Protein AF-A0A378VVN6-F1 (afdb_monomer_lite)

InterPro domains:
  IPR008703 Na(+)-translocating NADH-quinone reductase subunit A [PTHR37839] (1-111)
  IPR022615 Na(+)-translocating NADH-quinone reductase subunit A, C-terminal domain [PF11973] (2-28)

Organism: Neisseria gonorrhoeae (NCBI:txid485)

Secondary structure (DSSP, 8-state):
-TTTTTTTS-SS-EEEEEE-SSSEEE--GGG-S--TT---EEEEE---PPPTTGGGS--TT---SSS-SGGGG-TTPPP---S--SS---PPP-SS-STTT--SSS-HHHHH--

Sequence (114 aa):
MSQLTAGELVDADNRVISGSVLNGAIAQGAHDYLGRYHNQISVIEEGRSKELFGWVAPQPDKYSITRTTLGHFLKNKLFKFTTAVNGGDRAMVPIGTYERVMPLDILPTLLFAI

Radius of gyration: 17.32 Å; chains: 1; bounding box: 35×44×40 Å

Foldseek 3Di:
DCVVCPPVDDPAQKFKWQADPVDTDTCDDPNVDRDPPGPDIDIAGQPPDDDDPQPNDQDLLDDDPVPPHVVVVVVPDDHRDHNDPSDDDDDDDPPPPVVVVDPDPDDVSVVPVD

Structure (mmCIF, N/CA/C/O backbone):
data_AF-A0A378VVN6-F1
#
_entry.id   AF-A0A378VVN6-F1
#
loop_
_atom_site.group_PDB
_atom_site.id
_atom_site.type_symbol
_atom_site.label_atom_id
_atom_site.label_alt_id
_atom_site.label_comp_id
_atom_site.label_asym_id
_atom_site.label_entity_id
_atom_site.label_seq_id
_atom_site.pdbx_PDB_ins_code
_atom_site.Cartn_x
_atom_site.Cartn_y
_atom_site.Cartn_z
_atom_site.occupancy
_atom_site.B_iso_or_equiv
_atom_site.auth_seq_id
_atom_site.auth_comp_id
_atom_site.auth_asym_id
_atom_site.auth_atom_id
_atom_site.pdbx_PDB_model_num
ATOM 1 N N . MET A 1 1 ? -11.655 -14.500 3.732 1.00 86.38 1 MET A N 1
ATOM 2 C CA . MET A 1 1 ? -10.705 -13.676 4.495 1.00 86.38 1 MET A CA 1
ATOM 3 C C . MET A 1 1 ? -11.416 -13.098 5.687 1.00 86.38 1 MET A C 1
ATOM 5 O O . MET A 1 1 ? -10.805 -13.082 6.745 1.00 86.38 1 MET A O 1
ATOM 9 N N . SER A 1 2 ? -12.705 -12.766 5.571 1.00 86.62 2 SER A N 1
ATOM 10 C CA . SER A 1 2 ? -13.550 -12.369 6.701 1.00 86.62 2 SER A CA 1
ATOM 11 C C . SER A 1 2 ? -13.463 -13.318 7.902 1.00 86.62 2 SER A C 1
ATOM 13 O O . SER A 1 2 ? -13.437 -12.849 9.030 1.00 86.62 2 SER A O 1
ATOM 15 N N . GLN A 1 3 ? -13.354 -14.635 7.681 1.00 88.56 3 GLN A N 1
ATOM 16 C CA . GLN A 1 3 ? -13.159 -15.609 8.767 1.00 88.56 3 GLN A CA 1
ATOM 17 C C . GLN A 1 3 ? -11.790 -15.499 9.449 1.00 88.56 3 GLN A C 1
ATOM 19 O O . GLN A 1 3 ? -11.688 -15.694 10.653 1.00 88.56 3 GLN A O 1
ATOM 24 N N . LEU A 1 4 ? -10.736 -15.209 8.685 1.00 89.06 4 LEU A N 1
ATOM 25 C CA . LEU A 1 4 ? -9.365 -15.186 9.190 1.00 89.06 4 LEU A CA 1
ATOM 26 C C . LEU A 1 4 ? -9.049 -13.869 9.909 1.00 89.06 4 LEU A C 1
ATOM 28 O O . LEU A 1 4 ? -8.243 -13.852 10.827 1.00 89.06 4 LEU A O 1
ATOM 32 N N . THR A 1 5 ? -9.717 -12.780 9.527 1.00 89.62 5 THR A N 1
ATOM 33 C CA . THR A 1 5 ? -9.613 -11.472 10.190 1.00 89.62 5 THR A CA 1
ATOM 34 C C . THR A 1 5 ? -10.713 -11.243 11.233 1.00 89.62 5 THR A C 1
ATOM 36 O O . THR A 1 5 ? -10.865 -10.127 11.725 1.00 89.62 5 THR A O 1
ATOM 39 N N . ALA A 1 6 ? -11.532 -12.250 11.547 1.00 88.81 6 ALA A N 1
ATOM 40 C CA . ALA A 1 6 ? -12.638 -12.101 12.488 1.00 88.81 6 ALA A CA 1
ATOM 41 C C . ALA A 1 6 ? -12.112 -11.787 13.899 1.00 88.81 6 ALA A C 1
ATOM 43 O O . ALA A 1 6 ? -11.328 -12.551 14.448 1.00 88.81 6 ALA A O 1
ATOM 44 N N . GLY A 1 7 ? -12.556 -10.671 14.485 1.00 88.19 7 GLY A N 1
ATOM 45 C CA . GLY A 1 7 ? -12.149 -10.240 15.831 1.00 88.19 7 GLY A CA 1
ATOM 46 C C . GLY A 1 7 ? -10.813 -9.491 15.911 1.00 88.19 7 GLY A C 1
ATOM 47 O O . GLY A 1 7 ? -10.512 -8.925 16.954 1.00 88.19 7 GLY A O 1
ATOM 48 N N . GLU A 1 8 ? -10.059 -9.418 14.813 1.00 89.81 8 GLU A N 1
ATOM 49 C CA . GLU A 1 8 ? -8.739 -8.762 14.753 1.00 89.81 8 GLU A CA 1
ATOM 50 C C . GLU A 1 8 ? -8.794 -7.355 14.126 1.00 89.81 8 GLU A C 1
ATOM 52 O O . GLU A 1 8 ? -7.783 -6.661 14.007 1.00 89.81 8 GLU A O 1
ATOM 57 N N . LEU A 1 9 ? -9.976 -6.929 13.672 1.00 89.69 9 LEU A N 1
ATOM 58 C CA . LEU A 1 9 ? -10.180 -5.643 13.012 1.00 89.69 9 LEU A CA 1
ATOM 59 C C . LEU A 1 9 ? -10.587 -4.564 14.020 1.00 89.69 9 LEU A C 1
ATOM 61 O O . LEU A 1 9 ? -11.365 -4.808 14.939 1.00 89.69 9 LEU A O 1
ATOM 65 N N . VAL A 1 10 ? -10.103 -3.343 13.795 1.00 86.88 10 VAL A N 1
ATOM 66 C CA . VAL A 1 10 ? -10.579 -2.148 14.505 1.00 86.88 10 VAL A CA 1
ATOM 67 C C . VAL A 1 10 ? -12.016 -1.845 14.070 1.00 86.88 10 VAL A C 1
ATOM 69 O O . VAL A 1 10 ? -12.345 -2.057 12.904 1.00 86.88 10 VAL A O 1
ATOM 72 N N . ASP A 1 11 ? -12.853 -1.322 14.971 1.00 82.81 11 ASP A N 1
ATOM 73 C CA . ASP A 1 11 ? -14.229 -0.898 14.668 1.00 82.81 11 ASP A CA 1
ATOM 74 C C . ASP A 1 11 ? -14.243 0.362 13.780 1.00 82.81 11 ASP A C 1
ATOM 76 O O . ASP A 1 11 ? -14.375 1.499 14.232 1.00 82.81 11 ASP A O 1
ATOM 80 N N . ALA A 1 12 ? -13.965 0.143 12.499 1.00 81.94 12 ALA A N 1
ATOM 81 C CA . ALA A 1 12 ? -13.851 1.136 11.449 1.00 81.94 12 ALA A CA 1
ATOM 82 C C . ALA A 1 12 ? -14.127 0.484 10.085 1.00 81.94 12 ALA A C 1
ATOM 84 O O . ALA A 1 12 ? -14.180 -0.739 9.936 1.00 81.94 12 ALA A O 1
ATOM 85 N N . ASP A 1 13 ? -14.273 1.319 9.062 1.00 87.94 13 ASP A N 1
ATOM 86 C CA . ASP A 1 13 ? -14.424 0.883 7.677 1.00 87.94 13 ASP A CA 1
ATOM 87 C C . ASP A 1 13 ? -13.065 0.436 7.115 1.00 87.94 13 ASP A C 1
ATOM 89 O O . ASP A 1 13 ? -12.259 1.250 6.658 1.00 87.94 13 ASP A O 1
ATOM 93 N N . ASN A 1 14 ? -12.782 -0.864 7.219 1.00 90.06 14 ASN A N 1
ATOM 94 C CA . ASN A 1 14 ? -11.496 -1.450 6.851 1.00 90.06 14 ASN A CA 1
ATOM 95 C C . ASN A 1 14 ? -11.555 -2.146 5.490 1.00 90.06 14 ASN A C 1
ATOM 97 O O . ASN A 1 14 ? -12.410 -2.997 5.239 1.00 90.06 14 ASN A O 1
ATOM 101 N N . ARG A 1 15 ? -10.556 -1.878 4.653 1.00 91.06 15 ARG A N 1
ATOM 102 C CA . ARG A 1 15 ? -10.260 -2.660 3.459 1.00 91.06 15 ARG A CA 1
ATOM 103 C C . ARG A 1 15 ? -9.275 -3.771 3.799 1.00 91.06 15 ARG A C 1
ATOM 105 O O . ARG A 1 15 ? -8.126 -3.513 4.161 1.00 91.06 15 ARG A O 1
ATOM 112 N N . VAL A 1 16 ? -9.715 -5.013 3.612 1.00 93.06 16 VAL A N 1
ATOM 113 C CA . VAL A 1 16 ? -8.860 -6.199 3.729 1.00 93.06 16 VAL A CA 1
ATOM 114 C C . VAL A 1 16 ? -8.246 -6.515 2.368 1.00 93.06 16 VAL A C 1
ATOM 116 O O . VAL A 1 16 ? -8.946 -6.629 1.360 1.00 93.06 16 VAL A O 1
ATOM 119 N N . ILE A 1 17 ? -6.925 -6.664 2.338 1.00 94.12 17 ILE A N 1
ATOM 120 C CA . ILE A 1 17 ? -6.143 -6.937 1.135 1.00 94.12 17 ILE A CA 1
ATOM 121 C C . ILE A 1 17 ? -5.419 -8.266 1.323 1.00 94.12 17 ILE A C 1
ATOM 123 O O . ILE A 1 17 ? -4.646 -8.455 2.266 1.00 94.12 17 ILE A O 1
ATOM 127 N N . SER A 1 18 ? -5.645 -9.189 0.394 1.00 94.88 18 SER A N 1
ATOM 128 C CA . SER A 1 18 ? -4.796 -10.363 0.246 1.00 94.88 18 SER A CA 1
ATOM 129 C C . SER A 1 18 ? -3.513 -9.935 -0.467 1.00 94.88 18 SER A C 1
ATOM 131 O O . SER A 1 18 ? -3.575 -9.491 -1.612 1.00 94.88 18 SER A O 1
ATOM 133 N N . GLY A 1 19 ? -2.366 -10.044 0.204 1.00 94.81 19 GLY A N 1
ATOM 134 C CA . GLY A 1 19 ? -1.083 -9.538 -0.281 1.00 94.81 19 GLY A CA 1
ATOM 135 C C . GLY A 1 19 ? -0.672 -8.221 0.379 1.00 94.81 19 GLY A C 1
ATOM 136 O O . GLY A 1 19 ? -1.097 -7.885 1.489 1.00 94.81 19 GLY A O 1
ATOM 137 N N . SER A 1 20 ? 0.220 -7.495 -0.288 1.00 93.94 20 SER A N 1
ATOM 138 C CA . SER A 1 20 ? 0.734 -6.208 0.194 1.00 93.94 20 SER A CA 1
ATOM 139 C C . SER A 1 20 ? -0.161 -5.047 -0.241 1.00 93.94 20 SER A C 1
ATOM 141 O O . SER A 1 20 ? -0.944 -5.182 -1.176 1.00 93.94 20 SER A O 1
ATOM 143 N N . VAL A 1 21 ? -0.015 -3.882 0.396 1.00 92.19 21 VAL A N 1
ATOM 144 C CA . VAL A 1 21 ? -0.746 -2.661 -0.004 1.00 92.19 21 VAL A CA 1
ATOM 145 C C . VAL A 1 21 ? -0.381 -2.209 -1.427 1.00 92.19 21 VAL A C 1
ATOM 147 O O . VAL A 1 21 ? -1.222 -1.655 -2.124 1.00 92.19 21 VAL A O 1
ATOM 150 N N . LEU A 1 22 ? 0.858 -2.457 -1.870 1.00 89.62 22 LEU A N 1
ATOM 151 C CA . LEU A 1 22 ? 1.352 -2.055 -3.197 1.00 89.62 22 LEU A CA 1
ATOM 152 C C . LEU A 1 22 ? 1.020 -3.071 -4.296 1.00 89.62 22 LEU A C 1
ATOM 154 O O . LEU A 1 22 ? 0.880 -2.706 -5.458 1.00 89.62 22 LEU A O 1
ATOM 158 N N . ASN A 1 23 ? 0.933 -4.346 -3.928 1.00 90.44 23 ASN A N 1
ATOM 159 C CA . ASN A 1 23 ? 0.619 -5.447 -4.825 1.00 90.44 23 ASN A CA 1
ATOM 160 C C . ASN A 1 23 ? -0.210 -6.481 -4.059 1.00 90.44 23 ASN A C 1
ATOM 162 O O . ASN A 1 23 ? 0.334 -7.295 -3.298 1.00 90.44 23 ASN A O 1
ATOM 166 N N . GLY A 1 24 ? -1.525 -6.388 -4.216 1.00 91.81 24 GLY A N 1
ATOM 167 C CA . GLY A 1 24 ? -2.496 -7.229 -3.537 1.00 91.81 24 GLY A CA 1
ATOM 168 C C . GLY A 1 24 ? -3.888 -7.071 -4.140 1.00 91.81 24 GLY A C 1
ATOM 169 O O . GLY A 1 24 ? -4.141 -6.172 -4.942 1.00 91.81 24 GLY A O 1
ATOM 170 N N . ALA A 1 25 ? -4.793 -7.964 -3.749 1.00 92.19 25 ALA A N 1
ATOM 171 C CA . ALA A 1 25 ? -6.178 -7.989 -4.209 1.00 92.19 25 ALA A CA 1
ATOM 172 C C . ALA A 1 25 ? -7.139 -7.699 -3.053 1.00 92.19 25 ALA A C 1
ATOM 174 O O . ALA A 1 25 ? -6.938 -8.174 -1.933 1.00 92.19 25 ALA A O 1
ATOM 175 N N . ILE A 1 26 ? -8.198 -6.938 -3.334 1.00 93.12 26 ILE A N 1
ATOM 176 C CA . ILE A 1 26 ? -9.244 -6.642 -2.352 1.00 93.12 26 ILE A CA 1
ATOM 177 C C . ILE A 1 26 ? -9.995 -7.937 -2.043 1.00 93.12 26 ILE A C 1
ATOM 179 O O . ILE A 1 26 ? -10.552 -8.570 -2.941 1.00 93.12 26 ILE A O 1
ATOM 183 N N . ALA A 1 27 ? -10.011 -8.322 -0.771 1.00 89.88 27 ALA A N 1
ATOM 184 C CA . ALA A 1 27 ? -10.704 -9.514 -0.319 1.00 89.88 27 ALA A CA 1
ATOM 185 C C . ALA A 1 27 ? -12.181 -9.187 -0.056 1.00 89.88 27 ALA A C 1
ATOM 187 O O . ALA A 1 27 ? -12.555 -8.774 1.039 1.00 89.88 27 ALA A O 1
ATOM 188 N N . GLN A 1 28 ? -13.015 -9.325 -1.088 1.00 88.81 28 GLN A N 1
ATOM 189 C CA . GLN A 1 28 ? -14.456 -9.085 -1.008 1.00 88.81 28 GLN A CA 1
ATOM 190 C C . GLN A 1 28 ? -15.224 -10.066 -1.904 1.00 88.81 28 GLN A C 1
ATOM 192 O O . GLN A 1 28 ? -14.777 -10.414 -3.000 1.00 88.81 28 GLN A O 1
ATOM 197 N N . GLY A 1 29 ? -16.407 -10.495 -1.453 1.00 90.00 29 GLY A N 1
ATOM 198 C CA . GLY A 1 29 ? -17.286 -11.379 -2.220 1.00 90.00 29 GLY A CA 1
ATOM 199 C C . GLY A 1 29 ? -16.599 -12.697 -2.588 1.00 90.00 29 GLY A C 1
ATOM 200 O O . GLY A 1 29 ? -16.055 -13.379 -1.726 1.00 90.00 29 GLY A O 1
ATOM 201 N N . ALA A 1 30 ? -16.585 -13.042 -3.878 1.00 88.50 30 ALA A N 1
ATOM 202 C CA . ALA A 1 30 ? -15.953 -14.270 -4.374 1.00 88.50 30 ALA A CA 1
ATOM 203 C C . ALA A 1 30 ? -14.420 -14.301 -4.201 1.00 88.50 30 ALA A C 1
ATOM 205 O O . ALA A 1 30 ? -13.820 -15.374 -4.218 1.00 88.50 30 ALA A O 1
ATOM 206 N N . HIS A 1 31 ? -13.783 -13.140 -4.014 1.00 88.25 31 HIS A N 1
ATOM 207 C CA . HIS A 1 31 ? -12.342 -13.016 -3.785 1.00 88.25 31 HIS A CA 1
ATOM 208 C C . HIS A 1 31 ? -11.987 -12.907 -2.299 1.00 88.25 31 HIS A C 1
ATOM 210 O O . HIS A 1 31 ? -10.858 -12.560 -1.960 1.00 88.25 31 HIS A O 1
ATOM 216 N N . ASP A 1 32 ? -12.922 -13.224 -1.400 1.00 91.69 32 ASP A N 1
ATOM 217 C CA . ASP A 1 32 ? -12.696 -13.262 0.042 1.00 91.69 32 ASP A CA 1
ATOM 218 C C . ASP A 1 32 ? -11.850 -14.487 0.458 1.00 91.69 32 ASP A C 1
ATOM 220 O O . ASP A 1 32 ? -12.217 -15.268 1.329 1.00 91.69 32 ASP A O 1
ATOM 224 N N . TYR A 1 33 ? -10.677 -14.684 -0.142 1.00 91.12 33 TYR A N 1
ATOM 225 C CA . TYR A 1 33 ? -9.750 -15.776 0.171 1.00 91.12 33 TYR A CA 1
ATOM 226 C C . TYR A 1 33 ? -8.301 -15.302 0.066 1.00 91.12 33 TYR A C 1
ATOM 228 O O . TYR A 1 33 ? -8.005 -14.293 -0.574 1.00 91.12 33 TYR A O 1
ATOM 236 N N . LEU A 1 34 ? -7.384 -16.028 0.710 1.00 92.38 34 LEU A N 1
ATOM 237 C CA . LEU A 1 34 ? -5.960 -15.755 0.562 1.00 92.38 34 LEU A CA 1
ATOM 238 C C . LEU A 1 34 ? -5.502 -16.235 -0.823 1.00 92.38 34 LEU A C 1
ATOM 240 O O . LEU A 1 34 ? -5.614 -17.418 -1.148 1.00 92.38 34 LEU A O 1
ATOM 244 N N . GLY A 1 35 ? -4.998 -15.312 -1.641 1.00 92.00 35 GLY A N 1
ATOM 245 C CA . GLY A 1 35 ? -4.462 -15.620 -2.962 1.00 92.00 35 GLY A CA 1
ATOM 246 C C . GLY A 1 35 ? -3.268 -16.573 -2.890 1.00 92.00 35 GLY A C 1
ATOM 247 O O . GLY A 1 35 ? -2.456 -16.507 -1.971 1.00 92.00 35 GLY A O 1
ATOM 248 N N . ARG A 1 36 ? -3.126 -17.444 -3.896 1.00 93.00 36 ARG A N 1
ATOM 249 C CA . ARG A 1 36 ? -2.121 -18.524 -3.914 1.00 93.00 36 ARG A CA 1
ATOM 250 C C . ARG A 1 36 ? -0.676 -18.053 -3.706 1.00 93.00 36 ARG A C 1
ATOM 252 O O . ARG A 1 36 ? 0.112 -18.797 -3.125 1.00 93.00 36 ARG A O 1
ATOM 259 N N . TYR A 1 37 ? -0.346 -16.866 -4.214 1.00 94.62 37 TYR A N 1
ATOM 260 C CA . TYR A 1 37 ? 0.994 -16.269 -4.176 1.00 94.62 37 TYR A CA 1
ATOM 261 C C . TYR A 1 37 ? 1.137 -15.178 -3.106 1.00 94.62 37 TYR A C 1
ATOM 263 O O . TYR A 1 37 ? 2.167 -14.512 -3.031 1.00 94.62 37 TYR A O 1
ATOM 271 N N . HIS A 1 38 ? 0.102 -14.963 -2.293 1.00 95.25 38 HIS A N 1
ATOM 272 C CA . HIS A 1 38 ? 0.121 -13.970 -1.233 1.00 95.25 38 HIS A CA 1
ATOM 273 C C . HIS A 1 38 ? 0.510 -14.632 0.087 1.00 95.25 38 HIS A C 1
ATOM 275 O O . HIS A 1 38 ? -0.187 -15.514 0.578 1.00 95.25 38 HIS A O 1
ATOM 281 N N . ASN A 1 39 ? 1.604 -14.158 0.683 1.00 94.25 39 ASN A N 1
ATOM 282 C CA . ASN A 1 39 ? 2.111 -14.658 1.966 1.00 94.25 39 ASN A CA 1
ATOM 283 C C . ASN A 1 39 ? 1.802 -13.720 3.143 1.00 94.25 39 ASN A C 1
ATOM 285 O O . ASN A 1 39 ? 2.260 -13.950 4.256 1.00 94.25 39 ASN A O 1
ATOM 289 N N . GLN A 1 40 ? 1.064 -12.638 2.899 1.00 94.00 40 GLN A N 1
ATOM 290 C CA . GLN A 1 40 ? 0.695 -11.661 3.916 1.00 94.00 40 GLN A CA 1
ATOM 291 C C . GLN A 1 40 ? -0.718 -11.140 3.676 1.00 94.00 40 GLN A C 1
ATOM 293 O O . GLN A 1 40 ? -1.271 -11.259 2.578 1.00 94.00 40 GLN A O 1
ATOM 298 N N . ILE A 1 41 ? -1.277 -10.536 4.716 1.00 93.62 41 ILE A N 1
ATOM 299 C CA . ILE A 1 41 ? -2.600 -9.926 4.718 1.00 93.62 41 ILE A CA 1
ATOM 300 C C . ILE A 1 41 ? -2.417 -8.511 5.233 1.00 93.62 41 ILE A C 1
ATOM 302 O O . ILE A 1 41 ? -1.843 -8.315 6.301 1.00 93.62 41 ILE A O 1
ATOM 306 N N . SER A 1 42 ? -2.874 -7.535 4.458 1.00 93.69 42 SER A N 1
ATOM 307 C CA . SER A 1 42 ? -2.771 -6.125 4.822 1.00 93.69 42 SER A CA 1
ATOM 308 C C . SER A 1 42 ? -4.169 -5.576 5.071 1.00 93.69 42 SER A C 1
ATOM 310 O O . SER A 1 42 ? -5.085 -5.831 4.292 1.00 93.69 42 SER A O 1
ATOM 312 N N . VAL A 1 43 ? -4.335 -4.821 6.152 1.00 92.88 43 VAL A N 1
ATOM 313 C CA . VAL A 1 43 ? -5.596 -4.159 6.491 1.00 92.88 43 VAL A CA 1
ATOM 314 C C . VAL A 1 43 ? -5.328 -2.668 6.584 1.00 92.88 43 VAL A C 1
ATOM 316 O O . VAL A 1 43 ? -4.421 -2.244 7.299 1.00 92.88 43 VAL A O 1
ATOM 319 N N . ILE A 1 44 ? -6.097 -1.883 5.838 1.00 91.88 44 ILE A N 1
ATOM 320 C CA . ILE A 1 44 ? -6.001 -0.422 5.825 1.00 91.88 44 ILE A CA 1
ATOM 321 C C . ILE A 1 44 ? -7.394 0.189 5.912 1.00 91.88 44 ILE A C 1
ATOM 323 O O . ILE A 1 44 ? -8.369 -0.403 5.461 1.00 91.88 44 ILE A O 1
ATOM 327 N N . GLU A 1 45 ? -7.491 1.377 6.492 1.00 90.69 45 GLU A N 1
ATOM 328 C CA . GLU A 1 45 ? -8.756 2.101 6.578 1.00 90.69 45 GLU A CA 1
ATOM 329 C C . GLU A 1 45 ? -9.170 2.614 5.190 1.00 90.69 45 GLU A C 1
ATOM 331 O O . GLU A 1 45 ? -8.345 3.145 4.437 1.00 90.69 45 GLU A O 1
ATOM 336 N N . GLU A 1 46 ? -10.454 2.480 4.855 1.00 86.12 46 GLU A N 1
ATOM 337 C CA . GLU A 1 46 ? -10.993 2.907 3.563 1.00 86.12 46 GLU A CA 1
ATOM 338 C C . GLU A 1 46 ? -11.010 4.444 3.429 1.00 86.12 46 GLU A C 1
ATOM 340 O O . GLU A 1 46 ? -10.921 5.001 2.338 1.00 86.12 46 GLU A O 1
ATOM 345 N N . GLY A 1 47 ? -11.089 5.159 4.557 1.00 79.38 47 GLY A N 1
ATOM 346 C CA . GLY A 1 47 ? -10.949 6.615 4.590 1.00 79.38 47 GLY A CA 1
ATOM 347 C C . GLY A 1 47 ? -12.062 7.363 3.850 1.00 79.38 47 GLY A C 1
ATOM 348 O O . GLY A 1 47 ? -11.795 8.376 3.211 1.00 79.38 47 GLY A O 1
ATOM 349 N N . ARG A 1 48 ? -13.320 6.901 3.935 1.00 77.56 48 ARG A N 1
ATOM 350 C CA . ARG A 1 48 ? -14.491 7.544 3.292 1.00 77.56 48 ARG A CA 1
ATOM 351 C C . ARG A 1 48 ? -14.909 8.887 3.924 1.00 77.56 48 ARG A C 1
ATOM 353 O O . ARG A 1 48 ? -15.965 9.427 3.585 1.00 77.56 48 ARG A O 1
ATOM 360 N N . SER A 1 49 ? -14.121 9.436 4.848 1.00 70.19 49 SER A N 1
ATOM 361 C CA . SER A 1 49 ? -14.408 10.714 5.496 1.00 70.19 49 SER A CA 1
ATOM 362 C C . SER A 1 49 ? -14.165 11.883 4.535 1.00 70.19 49 SER A C 1
ATOM 364 O O . SER A 1 49 ? -13.160 11.959 3.831 1.00 70.19 49 SER A O 1
ATOM 366 N N . LYS A 1 50 ? -15.118 12.818 4.484 1.00 66.75 50 LYS A N 1
ATOM 367 C CA . LYS A 1 50 ? -14.949 14.071 3.741 1.00 66.75 50 LYS A CA 1
ATOM 368 C C . LYS A 1 50 ? -14.194 15.062 4.617 1.00 66.75 50 LYS A C 1
ATOM 370 O O . LYS A 1 50 ? -14.644 15.378 5.715 1.00 66.75 50 LYS A O 1
ATOM 375 N N . GLU A 1 51 ? -13.079 15.582 4.121 1.00 68.38 51 GLU A N 1
ATOM 376 C CA . GLU A 1 51 ? -12.356 16.653 4.803 1.00 68.38 51 GLU A CA 1
ATOM 377 C C . GLU A 1 51 ? -13.160 17.959 4.754 1.00 68.38 51 GLU A C 1
ATOM 379 O O . GLU A 1 51 ? -13.502 18.457 3.675 1.00 68.38 51 GLU A O 1
ATOM 384 N N . LEU A 1 52 ? -13.445 18.541 5.924 1.00 59.09 52 LEU A N 1
ATOM 385 C CA . LEU A 1 52 ? -13.962 19.905 5.999 1.00 59.09 52 LEU A CA 1
ATOM 386 C C . LEU A 1 52 ? -12.897 20.870 5.451 1.00 59.09 52 LEU A C 1
ATOM 388 O O . LEU A 1 52 ? -11.746 20.833 5.873 1.00 59.09 52 LEU A O 1
ATOM 392 N N . PHE A 1 53 ? -13.303 21.740 4.521 1.00 64.75 53 PHE A N 1
ATOM 393 C CA . PHE A 1 53 ? -12.473 22.737 3.818 1.00 64.75 53 PHE A CA 1
ATOM 394 C C . PHE A 1 53 ? -11.517 22.222 2.724 1.00 64.75 53 PHE A C 1
ATOM 396 O O . PHE A 1 53 ? -10.753 23.018 2.173 1.00 64.75 53 PHE A O 1
ATOM 403 N N . GLY A 1 54 ? -11.634 20.953 2.308 1.00 68.31 54 GLY A N 1
ATOM 404 C CA . GLY A 1 54 ? -11.017 20.438 1.076 1.00 68.31 54 GLY A CA 1
ATOM 405 C C . GLY A 1 54 ? -9.542 20.829 0.921 1.00 68.31 54 GLY A C 1
ATOM 406 O O . GLY A 1 54 ? -8.763 20.668 1.849 1.00 68.31 54 GLY A O 1
ATOM 407 N N . TRP A 1 55 ? -9.158 21.383 -0.235 1.00 63.94 55 TRP A N 1
ATOM 408 C CA . TRP A 1 55 ? -7.773 21.784 -0.543 1.00 63.94 55 TRP A CA 1
ATOM 409 C C . TRP A 1 55 ? -7.283 23.048 0.186 1.00 63.94 55 TRP A C 1
ATOM 411 O O . TRP A 1 55 ? -6.083 23.311 0.189 1.00 63.94 55 TRP A O 1
ATOM 421 N N . VAL A 1 56 ? -8.190 23.845 0.763 1.00 69.06 56 VAL A N 1
ATOM 422 C CA . VAL A 1 56 ? -7.861 25.129 1.413 1.00 69.06 56 VAL A CA 1
ATOM 423 C C . VAL A 1 56 ? -7.332 24.906 2.830 1.00 69.06 56 VAL A C 1
ATOM 425 O O . VAL A 1 56 ? -6.583 25.730 3.356 1.00 69.06 56 VAL A O 1
ATOM 428 N N . ALA A 1 57 ? -7.707 23.789 3.457 1.00 72.62 57 ALA A N 1
ATOM 429 C CA . ALA A 1 57 ? -7.280 23.478 4.808 1.00 72.62 57 ALA A CA 1
ATOM 430 C C . ALA A 1 57 ? -5.767 23.193 4.862 1.00 72.62 57 ALA A C 1
ATOM 432 O O . ALA A 1 57 ? -5.262 22.393 4.069 1.00 72.62 57 ALA A O 1
ATOM 433 N N . PRO A 1 58 ? -5.030 23.765 5.831 1.00 67.12 58 PRO A N 1
ATOM 434 C CA . PRO A 1 58 ? -3.687 23.301 6.138 1.00 67.12 58 PRO A CA 1
ATOM 435 C C . PRO A 1 58 ? -3.753 21.835 6.589 1.00 67.12 58 PRO A C 1
ATOM 437 O O . PRO A 1 58 ? -4.344 21.525 7.618 1.00 67.12 58 PRO A O 1
ATOM 440 N N . GLN A 1 59 ? -3.150 20.930 5.813 1.00 70.38 59 GLN A N 1
ATOM 441 C CA . GLN A 1 59 ? -3.177 19.481 6.056 1.00 70.38 59 GLN A CA 1
ATOM 442 C C . GLN A 1 59 ? -1.802 18.980 6.542 1.00 70.38 59 GLN A C 1
ATOM 444 O O . GLN A 1 59 ? -0.977 18.538 5.733 1.00 70.38 59 GLN A O 1
ATOM 449 N N . PRO A 1 60 ? -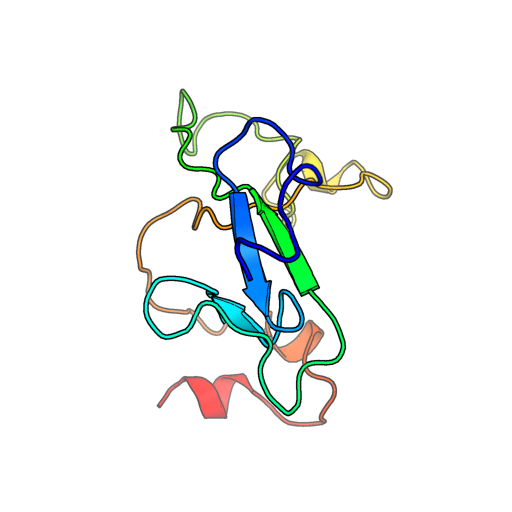1.503 19.058 7.856 1.00 70.31 60 PRO A N 1
ATOM 450 C CA . PRO A 1 60 ? -0.238 18.585 8.423 1.00 70.31 60 PRO A CA 1
ATOM 451 C C . PRO A 1 60 ? -0.134 17.053 8.470 1.00 70.31 60 PRO A C 1
ATOM 453 O O . PRO A 1 60 ? 0.963 16.518 8.636 1.00 70.31 60 PRO A O 1
ATOM 456 N N . ASP A 1 61 ? -1.253 16.338 8.347 1.00 72.44 61 ASP A N 1
ATOM 457 C CA . ASP A 1 61 ? -1.327 14.870 8.349 1.00 72.44 61 ASP A CA 1
ATOM 458 C C . ASP A 1 61 ? -1.208 14.250 6.953 1.00 72.44 61 ASP A C 1
ATOM 460 O O . ASP A 1 61 ? -1.300 13.033 6.816 1.00 72.44 61 ASP A O 1
ATOM 464 N N . LYS A 1 62 ? -0.956 15.057 5.912 1.00 74.38 62 LYS A N 1
ATOM 465 C CA . LYS A 1 62 ? -0.757 14.551 4.552 1.00 74.38 62 LYS A CA 1
ATOM 466 C C . LYS A 1 62 ? 0.699 14.508 4.137 1.00 74.38 62 LYS A C 1
ATOM 468 O O . LYS A 1 62 ? 1.437 15.491 4.247 1.00 74.38 62 LYS A O 1
ATOM 473 N N . TYR A 1 63 ? 1.067 13.368 3.572 1.00 79.00 63 TYR A N 1
ATOM 474 C CA . TYR A 1 63 ? 2.351 13.150 2.932 1.00 79.00 63 TYR A CA 1
ATOM 475 C C . TYR A 1 63 ? 2.401 13.826 1.552 1.00 79.00 63 TYR A C 1
ATOM 477 O O . TYR A 1 63 ? 1.442 13.760 0.785 1.00 79.00 63 TYR A O 1
ATOM 485 N N . SER A 1 64 ? 3.527 14.461 1.217 1.00 73.56 64 SER A N 1
ATOM 486 C CA . SER A 1 64 ? 3.755 15.073 -0.097 1.00 73.56 64 SER A CA 1
ATOM 487 C C . SER A 1 64 ? 5.217 14.949 -0.519 1.00 73.56 64 SER A C 1
ATOM 489 O O . SER A 1 64 ? 6.128 15.363 0.203 1.00 73.56 64 SER A O 1
ATOM 491 N N . ILE A 1 65 ? 5.429 14.426 -1.730 1.00 68.94 65 ILE A N 1
ATOM 492 C CA . ILE A 1 65 ? 6.750 14.316 -2.365 1.00 68.94 65 ILE A CA 1
ATOM 493 C C . ILE A 1 65 ? 7.240 15.691 -2.853 1.00 68.94 65 ILE A C 1
ATOM 495 O O . ILE A 1 65 ? 8.434 15.986 -2.773 1.00 68.94 65 ILE A O 1
ATOM 499 N N . THR A 1 66 ? 6.323 16.541 -3.323 1.00 67.25 66 THR A N 1
ATOM 500 C CA . THR A 1 66 ? 6.580 17.876 -3.898 1.00 67.25 66 THR A CA 1
ATOM 501 C C . THR A 1 66 ? 6.606 18.996 -2.858 1.00 67.25 66 THR A C 1
ATOM 503 O O . THR A 1 66 ? 6.716 20.162 -3.222 1.00 67.25 66 THR A O 1
ATOM 506 N N . ARG A 1 67 ? 6.543 18.660 -1.560 1.00 69.19 67 ARG A N 1
ATOM 507 C CA . ARG A 1 67 ? 6.582 19.615 -0.435 1.00 69.19 67 ARG A CA 1
ATOM 508 C C . ARG A 1 67 ? 5.411 20.604 -0.398 1.00 69.19 67 ARG A C 1
ATOM 510 O O . ARG A 1 67 ? 5.548 21.704 0.120 1.00 69.19 67 ARG A O 1
ATOM 517 N N . THR A 1 68 ? 4.263 20.222 -0.947 1.00 68.19 68 THR A N 1
ATOM 518 C CA . THR A 1 68 ? 3.090 21.107 -1.051 1.00 68.19 68 THR A CA 1
ATOM 519 C C . THR A 1 68 ? 2.223 21.089 0.216 1.00 68.19 68 THR A C 1
ATOM 521 O O . THR A 1 68 ? 1.416 21.988 0.423 1.00 68.19 68 THR A O 1
ATOM 524 N N . THR A 1 69 ? 2.392 20.090 1.089 1.00 69.25 69 THR A N 1
ATOM 525 C CA . THR A 1 69 ? 1.659 19.968 2.360 1.00 69.25 69 THR A CA 1
ATOM 526 C C . THR A 1 69 ? 2.538 20.344 3.553 1.00 69.25 69 THR A C 1
ATOM 528 O O . THR A 1 69 ? 3.753 20.132 3.548 1.00 69.25 69 THR A O 1
ATOM 531 N N . LEU A 1 70 ? 1.915 20.847 4.626 1.00 66.12 70 LEU A N 1
ATOM 532 C CA . LEU A 1 70 ? 2.612 21.187 5.876 1.00 66.12 70 LEU A CA 1
ATOM 533 C C . LEU A 1 70 ? 3.302 19.979 6.526 1.00 66.12 70 LEU A C 1
ATOM 535 O O . LEU A 1 70 ? 4.294 20.147 7.234 1.00 66.12 70 LEU A O 1
ATOM 539 N N . GLY A 1 71 ? 2.825 18.761 6.246 1.00 65.06 71 GLY A N 1
ATOM 540 C CA . GLY A 1 71 ? 3.447 17.522 6.712 1.00 65.06 71 GLY A CA 1
ATOM 541 C C . GLY A 1 71 ? 4.910 17.369 6.283 1.00 65.06 71 GLY A C 1
ATOM 542 O O . GLY A 1 71 ? 5.678 16.712 6.979 1.00 65.06 71 GLY A O 1
ATOM 543 N N . HIS A 1 72 ? 5.343 18.032 5.202 1.00 69.94 72 HIS A N 1
ATOM 544 C CA . HIS A 1 72 ? 6.729 17.967 4.736 1.00 69.94 72 HIS A CA 1
ATOM 545 C C . HIS A 1 72 ? 7.753 18.538 5.737 1.00 69.94 72 HIS A C 1
ATOM 547 O O . HIS A 1 72 ? 8.901 18.096 5.764 1.00 69.94 72 HIS A O 1
ATOM 553 N N . PHE A 1 73 ? 7.356 19.492 6.587 1.00 71.50 73 PHE A N 1
ATOM 554 C CA . PHE A 1 73 ? 8.253 20.069 7.596 1.00 71.50 73 PHE A CA 1
ATOM 555 C C . PHE A 1 73 ? 8.560 19.099 8.750 1.00 71.50 73 PHE A C 1
ATOM 557 O O . PHE A 1 73 ? 9.532 19.287 9.480 1.00 71.50 73 PHE A O 1
ATOM 564 N N . LEU A 1 74 ? 7.776 18.028 8.892 1.00 74.69 74 LEU A N 1
ATOM 565 C CA . LEU A 1 74 ? 7.900 17.037 9.955 1.00 74.69 74 LEU A CA 1
ATOM 566 C C . LEU A 1 74 ? 8.646 15.799 9.428 1.00 74.69 74 LEU A C 1
ATOM 568 O O . LEU A 1 74 ? 8.038 14.792 9.077 1.00 74.69 74 LEU A O 1
ATOM 572 N N . LYS A 1 75 ? 9.986 15.874 9.381 1.00 65.94 75 LYS A N 1
ATOM 573 C CA . LYS A 1 75 ? 10.864 14.865 8.742 1.00 65.94 75 LYS A CA 1
ATOM 574 C C . LYS A 1 75 ? 10.698 13.419 9.245 1.00 65.94 75 LYS A C 1
ATOM 576 O O . LYS A 1 75 ? 10.968 12.502 8.480 1.00 65.94 75 LYS A O 1
ATOM 581 N N . ASN A 1 76 ? 10.239 13.220 10.484 1.00 74.94 76 ASN A N 1
ATOM 582 C CA . ASN A 1 76 ? 10.103 11.897 11.115 1.00 74.94 76 ASN A CA 1
ATOM 583 C C . ASN A 1 76 ? 8.649 11.538 11.464 1.00 74.94 76 ASN A C 1
ATOM 585 O O . ASN A 1 76 ? 8.409 10.663 12.296 1.00 74.94 76 ASN A O 1
ATOM 589 N N . LYS A 1 77 ? 7.662 12.234 10.891 1.00 78.81 77 LYS A N 1
ATOM 590 C CA . LYS A 1 77 ? 6.257 11.933 11.172 1.00 78.81 77 LYS A CA 1
ATOM 591 C C . LYS A 1 77 ? 5.833 10.657 10.450 1.00 78.81 77 LYS A C 1
ATOM 593 O O . LYS A 1 77 ? 6.013 10.530 9.242 1.00 78.81 77 LYS A O 1
ATOM 598 N N . LEU A 1 78 ? 5.231 9.735 11.198 1.00 80.50 78 LEU A N 1
ATOM 599 C CA . LEU A 1 78 ? 4.513 8.604 10.624 1.00 80.50 78 LEU A CA 1
ATOM 600 C C . LEU A 1 78 ? 3.151 9.092 10.130 1.00 80.50 78 LEU A C 1
ATOM 602 O O . LEU A 1 78 ? 2.411 9.748 10.865 1.00 80.50 78 LEU A O 1
ATOM 606 N N . PHE A 1 79 ? 2.837 8.785 8.876 1.00 82.75 79 PHE A N 1
ATOM 607 C CA . PHE A 1 79 ? 1.568 9.141 8.255 1.00 82.75 79 PHE A CA 1
ATOM 608 C C . PHE A 1 79 ? 0.647 7.924 8.257 1.00 82.75 79 PHE A C 1
ATOM 610 O O . PHE A 1 79 ? 1.048 6.833 7.849 1.00 82.75 79 PHE A O 1
ATOM 617 N N . LYS A 1 80 ? -0.593 8.112 8.713 1.00 82.25 80 LYS A N 1
ATOM 618 C CA . LYS A 1 80 ? -1.628 7.081 8.631 1.00 82.25 80 LYS A CA 1
ATOM 619 C C . LYS A 1 80 ? -2.233 7.123 7.229 1.00 82.25 80 LYS A C 1
ATOM 621 O O . LYS A 1 80 ? -3.061 7.979 6.936 1.00 82.25 80 LYS A O 1
ATOM 626 N N . PHE A 1 81 ? -1.773 6.236 6.353 1.00 83.81 81 PHE A N 1
ATOM 627 C CA . PHE A 1 81 ? -2.302 6.136 4.996 1.00 83.81 81 PHE A CA 1
ATOM 628 C C . PHE A 1 81 ? -3.656 5.418 4.980 1.00 83.81 81 PHE A C 1
ATOM 630 O O . PHE A 1 81 ? -3.862 4.439 5.696 1.00 83.81 81 PHE A O 1
ATOM 637 N N . THR A 1 82 ? -4.559 5.906 4.134 1.00 86.25 82 THR A N 1
ATOM 638 C CA . THR A 1 82 ? -5.871 5.315 3.836 1.00 86.25 82 THR A CA 1
ATOM 639 C C . THR A 1 82 ? -5.988 5.099 2.324 1.00 86.25 82 THR A C 1
ATOM 641 O O . THR A 1 82 ? -5.115 5.533 1.568 1.00 86.25 82 THR A O 1
ATOM 644 N N . THR A 1 83 ? -7.049 4.445 1.847 1.00 84.38 83 THR A N 1
ATOM 645 C CA . THR A 1 83 ? -7.293 4.272 0.396 1.00 84.38 83 THR A CA 1
ATOM 646 C C . THR A 1 83 ? -7.944 5.477 -0.275 1.00 84.38 83 THR A C 1
ATOM 648 O O . THR A 1 83 ? -8.235 5.435 -1.472 1.00 84.38 83 THR A O 1
ATOM 651 N N . ALA A 1 84 ? -8.169 6.563 0.464 1.00 82.06 84 ALA A N 1
ATOM 652 C CA . ALA A 1 84 ? -8.792 7.758 -0.071 1.00 82.06 84 ALA A CA 1
ATOM 653 C C . ALA A 1 84 ? -7.914 8.404 -1.157 1.00 82.06 84 ALA A C 1
ATOM 655 O O . ALA A 1 84 ? -6.769 8.792 -0.918 1.00 82.06 84 ALA A O 1
ATOM 656 N N . VAL A 1 85 ? -8.495 8.617 -2.341 1.00 75.00 85 VAL A N 1
ATOM 657 C CA . VAL A 1 85 ? -7.826 9.271 -3.484 1.00 75.00 85 VAL A CA 1
ATOM 658 C C . VAL A 1 85 ? -7.528 10.754 -3.199 1.00 75.00 85 VAL A C 1
ATOM 660 O O . VAL A 1 85 ? -6.716 11.372 -3.884 1.00 75.00 85 VAL A O 1
ATOM 663 N N . ASN A 1 86 ? -8.135 11.339 -2.151 1.00 73.25 86 ASN A N 1
ATOM 664 C CA . ASN A 1 86 ? -7.946 12.743 -1.749 1.00 73.25 86 ASN A CA 1
ATOM 665 C C . ASN A 1 86 ? -8.151 13.736 -2.921 1.00 73.25 86 ASN A C 1
ATOM 667 O O . ASN A 1 86 ? -7.557 14.814 -2.981 1.00 73.25 86 ASN A O 1
ATOM 671 N N . GLY A 1 87 ? -9.005 13.352 -3.872 1.00 69.88 87 GLY A N 1
ATOM 672 C CA . GLY A 1 87 ? -9.213 13.979 -5.171 1.00 69.88 87 GLY A CA 1
ATOM 673 C C . GLY A 1 87 ? -10.040 13.061 -6.076 1.00 69.88 87 GLY A C 1
ATOM 674 O O . GLY A 1 87 ? -10.412 11.966 -5.663 1.00 69.88 87 GLY A O 1
ATOM 675 N N . GLY A 1 88 ? -10.355 13.524 -7.284 1.00 69.06 88 GLY A N 1
ATOM 676 C CA . GLY A 1 88 ? -10.971 12.694 -8.326 1.00 69.06 88 GLY A CA 1
ATOM 677 C C . GLY A 1 88 ? -9.935 12.161 -9.313 1.00 69.06 88 GLY A C 1
ATOM 6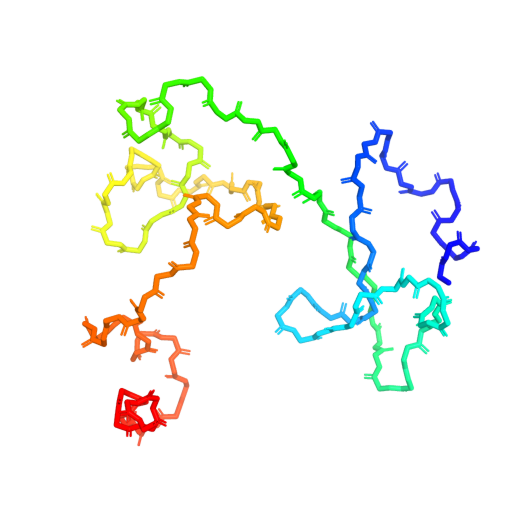78 O O . GLY A 1 88 ? -8.756 12.512 -9.216 1.00 69.06 88 GLY A O 1
ATOM 679 N N . ASP A 1 89 ? -10.393 11.371 -10.284 1.00 71.12 89 ASP A N 1
ATOM 680 C CA . A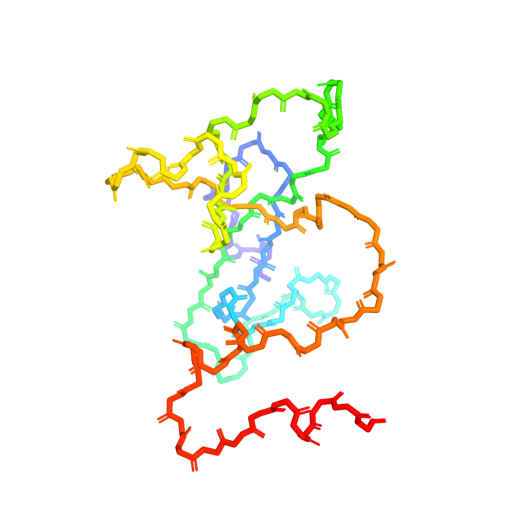SP A 1 89 ? -9.566 10.921 -11.402 1.00 71.12 89 ASP A CA 1
ATOM 681 C C . ASP A 1 89 ? -8.973 12.124 -12.140 1.00 71.12 89 ASP A C 1
ATOM 683 O O . ASP A 1 89 ? -9.676 13.052 -12.551 1.00 71.12 89 ASP A O 1
ATOM 687 N N . ARG A 1 90 ? -7.648 12.133 -12.275 1.00 75.56 90 ARG A N 1
ATOM 688 C CA . ARG A 1 90 ? -6.905 13.165 -12.997 1.00 75.56 90 ARG A CA 1
ATOM 689 C C . ARG A 1 90 ? -5.918 12.497 -13.931 1.00 75.56 90 ARG A C 1
ATOM 691 O O . ARG A 1 90 ? -5.320 11.483 -13.578 1.00 75.56 90 ARG A O 1
ATOM 698 N N . ALA A 1 91 ? -5.727 13.103 -15.098 1.00 74.44 91 ALA A N 1
ATOM 699 C CA . ALA A 1 91 ? -4.663 12.698 -15.999 1.00 74.44 91 ALA A CA 1
ATOM 700 C C . ALA A 1 91 ? -3.318 12.789 -15.266 1.00 74.44 91 ALA A C 1
ATOM 702 O O . ALA A 1 91 ? -3.008 13.796 -14.621 1.00 74.44 91 ALA A O 1
ATOM 703 N N . MET A 1 92 ? -2.536 11.718 -15.352 1.00 73.88 92 MET A N 1
ATOM 704 C CA . MET A 1 92 ? -1.192 11.687 -14.801 1.00 73.88 92 MET A CA 1
ATOM 705 C C . MET A 1 92 ? -0.292 12.601 -15.633 1.00 73.88 92 MET A C 1
ATOM 707 O O . MET A 1 92 ? -0.161 12.410 -16.838 1.00 73.88 92 MET A O 1
ATOM 711 N N . VAL A 1 93 ? 0.335 13.589 -14.990 1.00 75.62 93 VAL A N 1
ATOM 712 C CA . VAL A 1 93 ? 1.320 14.456 -15.649 1.00 75.62 93 VAL A CA 1
ATOM 713 C C . VAL A 1 93 ? 2.721 13.936 -15.310 1.00 75.62 93 VAL A C 1
ATOM 715 O O . VAL A 1 93 ? 3.090 13.926 -14.132 1.00 75.62 93 VAL A O 1
ATOM 718 N N . PRO A 1 94 ? 3.513 13.492 -16.300 1.00 69.25 94 PRO A N 1
ATOM 719 C CA . PRO A 1 94 ? 4.857 12.972 -16.070 1.00 69.25 94 PRO A CA 1
ATOM 720 C C . PRO A 1 94 ? 5.843 14.117 -15.763 1.00 69.25 94 PRO A C 1
ATOM 722 O O . PRO A 1 94 ? 6.467 14.665 -16.663 1.00 69.25 94 PRO A O 1
ATOM 725 N N . ILE A 1 95 ? 5.982 14.499 -14.486 1.00 75.06 95 ILE A N 1
ATOM 726 C CA . ILE A 1 95 ? 6.889 15.580 -14.022 1.00 75.06 95 ILE A CA 1
ATOM 727 C C . ILE A 1 95 ? 8.135 15.004 -13.314 1.00 75.06 95 ILE A C 1
ATOM 729 O O . ILE A 1 95 ? 8.612 15.545 -12.3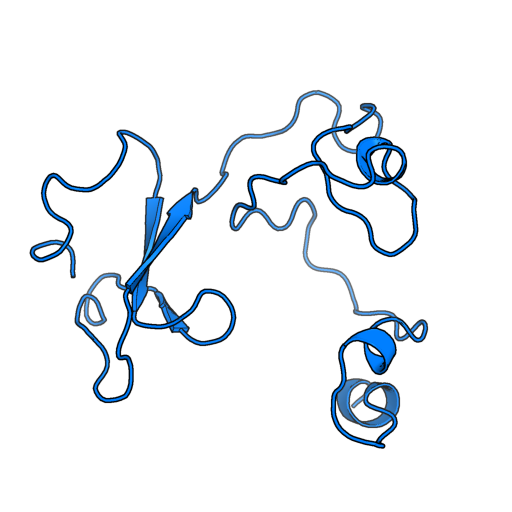19 1.00 75.06 95 ILE A O 1
ATOM 733 N N . GLY A 1 96 ? 8.659 13.860 -13.758 1.00 74.25 96 GLY A N 1
ATOM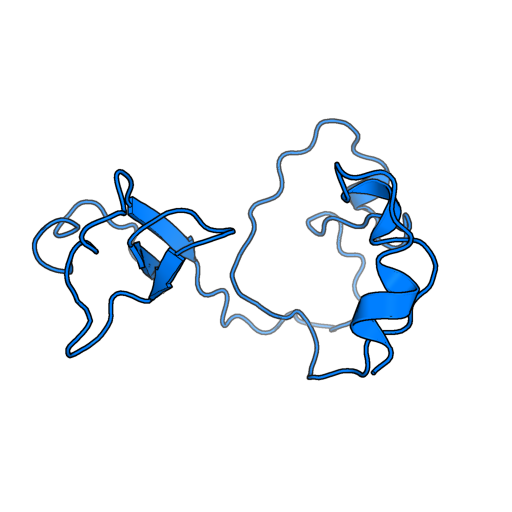 734 C CA . GLY A 1 96 ? 9.900 13.316 -13.186 1.00 74.25 96 GLY A CA 1
ATOM 735 C C . GLY A 1 96 ? 9.766 12.687 -11.782 1.00 74.25 96 GLY A C 1
ATOM 736 O O . GLY A 1 96 ? 10.766 12.409 -11.118 1.00 74.25 96 GLY A O 1
ATOM 737 N N . THR A 1 97 ? 8.546 12.532 -11.253 1.00 76.56 97 THR A N 1
ATOM 738 C CA . THR A 1 97 ? 8.312 12.030 -9.887 1.00 76.56 97 THR A CA 1
ATOM 739 C C . THR A 1 97 ? 8.425 10.513 -9.774 1.00 76.56 97 THR A C 1
ATOM 741 O O . THR A 1 97 ? 8.816 10.022 -8.714 1.00 76.56 97 THR A O 1
ATOM 744 N N . TYR A 1 98 ? 8.111 9.776 -10.840 1.00 79.00 98 TYR A N 1
ATOM 745 C CA . TYR A 1 98 ? 8.158 8.310 -10.866 1.00 79.00 98 TYR A CA 1
ATOM 746 C C . TYR A 1 98 ? 9.593 7.781 -10.925 1.00 79.00 98 TYR A C 1
ATOM 748 O O . TYR A 1 98 ? 9.902 6.749 -10.338 1.00 79.00 98 TYR A O 1
ATOM 756 N N . GLU A 1 99 ? 10.493 8.539 -11.537 1.00 82.06 99 GLU A N 1
ATOM 757 C CA . GLU A 1 99 ? 11.929 8.287 -11.629 1.00 82.06 99 GLU A CA 1
ATOM 758 C C . GLU A 1 99 ? 12.563 8.139 -10.242 1.00 82.06 99 GLU A C 1
ATOM 760 O O . GLU A 1 99 ? 13.495 7.367 -10.056 1.00 82.06 99 GLU A O 1
ATOM 765 N N . ARG A 1 100 ? 12.023 8.828 -9.230 1.00 80.44 100 ARG A N 1
ATOM 766 C CA . ARG A 1 100 ? 12.528 8.757 -7.852 1.00 80.44 100 ARG A CA 1
ATOM 767 C C . ARG A 1 100 ? 12.222 7.438 -7.147 1.00 80.44 100 ARG A C 1
ATOM 769 O O . ARG A 1 100 ? 12.842 7.157 -6.125 1.00 80.44 100 ARG A O 1
ATOM 776 N N . VAL A 1 101 ? 11.234 6.688 -7.629 1.00 84.56 101 VAL A N 1
ATOM 777 C CA . VAL A 1 101 ? 10.801 5.410 -7.043 1.00 84.56 101 VAL A CA 1
ATOM 778 C C . VAL A 1 101 ? 11.047 4.230 -7.980 1.00 84.56 101 VAL A C 1
ATOM 780 O O . VAL A 1 101 ? 10.813 3.091 -7.585 1.00 84.56 101 VAL A O 1
ATOM 783 N N . MET A 1 102 ? 11.524 4.489 -9.201 1.00 86.12 102 MET A N 1
ATOM 784 C CA . MET A 1 102 ? 11.833 3.454 -10.174 1.00 86.12 102 MET A CA 1
ATOM 785 C C . MET A 1 102 ? 13.198 2.828 -9.852 1.00 86.12 102 MET A C 1
ATOM 787 O O . MET A 1 102 ? 14.205 3.531 -9.870 1.00 86.12 102 MET A O 1
ATOM 791 N N . PRO A 1 103 ? 13.268 1.516 -9.566 1.00 86.06 103 PRO A N 1
ATOM 792 C CA . PRO A 1 103 ? 14.536 0.862 -9.246 1.00 86.06 103 PRO A CA 1
ATOM 793 C C . PRO A 1 103 ? 15.356 0.490 -10.491 1.00 86.06 103 PRO A C 1
ATOM 795 O O . PRO A 1 103 ? 16.519 0.119 -10.363 1.00 86.06 103 PRO A O 1
ATOM 798 N N . LEU A 1 104 ? 14.746 0.529 -11.679 1.00 85.88 104 LEU A N 1
ATOM 799 C CA . LEU A 1 104 ? 15.393 0.204 -12.949 1.00 85.88 104 LEU A CA 1
ATOM 800 C C . LEU A 1 104 ? 15.909 1.476 -13.626 1.00 85.88 104 LEU A C 1
ATOM 802 O O . LEU A 1 104 ? 15.252 2.513 -13.564 1.00 85.88 104 LEU A O 1
ATOM 806 N N . ASP A 1 105 ? 17.037 1.359 -14.328 1.00 84.44 105 ASP A N 1
ATOM 807 C CA . ASP A 1 105 ? 17.629 2.430 -15.139 1.00 84.44 105 ASP A CA 1
ATOM 808 C C . ASP A 1 105 ? 16.881 2.586 -16.474 1.00 84.44 105 ASP A C 1
ATOM 810 O O . ASP A 1 105 ? 17.351 2.212 -17.548 1.00 84.44 105 ASP A O 1
ATOM 814 N N . ILE A 1 106 ? 15.634 3.042 -16.377 1.00 85.00 106 ILE A N 1
ATOM 815 C CA . ILE A 1 106 ? 14.756 3.353 -17.504 1.00 85.00 106 ILE A CA 1
ATOM 816 C C . ILE A 1 106 ? 14.046 4.676 -17.227 1.00 85.00 106 ILE A C 1
ATOM 818 O O . ILE A 1 106 ? 13.859 5.051 -16.073 1.00 85.00 106 ILE A O 1
ATOM 822 N N . LEU A 1 107 ? 13.596 5.361 -18.279 1.00 82.50 107 LEU A N 1
ATOM 823 C CA . LEU A 1 107 ? 12.698 6.510 -18.150 1.00 82.50 107 LEU A CA 1
ATOM 824 C C . LEU A 1 107 ? 11.241 6.006 -18.122 1.00 82.50 107 LEU A C 1
ATOM 826 O O . LEU A 1 107 ? 10.673 5.757 -19.189 1.00 82.50 107 LEU A O 1
ATOM 830 N N . PRO A 1 108 ? 10.610 5.829 -16.938 1.00 78.38 108 PRO A N 1
ATOM 831 C CA . PRO A 1 108 ? 9.258 5.276 -16.833 1.00 78.38 108 PRO A CA 1
ATOM 832 C C . PRO A 1 108 ? 8.208 6.188 -17.476 1.00 78.38 108 PRO A C 1
ATOM 834 O O . PRO A 1 108 ? 7.172 5.726 -17.943 1.00 78.38 108 PRO A O 1
ATOM 837 N N . THR A 1 109 ? 8.492 7.485 -17.554 1.00 77.56 109 THR A N 1
ATOM 838 C CA . THR A 1 109 ? 7.620 8.491 -18.159 1.00 77.56 109 THR A CA 1
ATOM 839 C C . THR A 1 109 ? 7.307 8.212 -19.627 1.00 77.56 109 THR A C 1
ATOM 841 O O . THR A 1 109 ? 6.178 8.450 -20.047 1.00 77.56 109 THR A O 1
ATOM 844 N N . LEU A 1 110 ? 8.239 7.626 -20.384 1.00 75.69 110 LEU A N 1
ATOM 845 C CA . LEU A 1 110 ? 7.992 7.216 -21.772 1.00 75.69 110 LEU A CA 1
ATOM 846 C C . LEU A 1 110 ? 7.108 5.965 -21.884 1.00 75.69 110 LEU A C 1
ATOM 848 O O . LEU A 1 110 ? 6.445 5.785 -22.899 1.00 75.69 110 LEU A O 1
ATOM 852 N N . LEU A 1 111 ? 7.0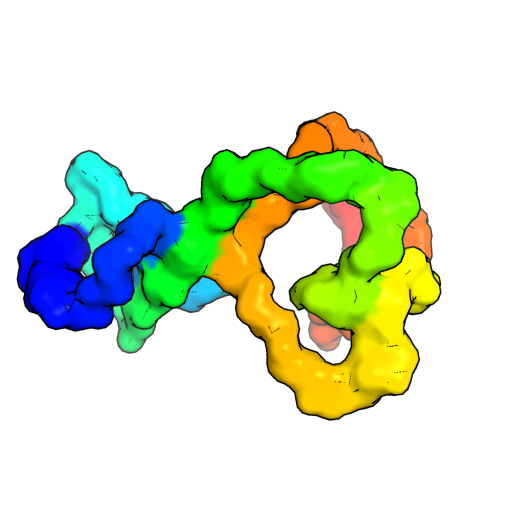82 5.110 -20.858 1.00 75.88 111 LEU A N 1
ATOM 853 C CA . LEU A 1 111 ? 6.275 3.885 -20.846 1.00 75.88 111 LEU A CA 1
ATOM 854 C C . LEU A 1 111 ? 4.827 4.135 -20.417 1.00 75.88 111 LEU A C 1
ATOM 856 O O . LEU A 1 111 ? 3.948 3.362 -20.777 1.00 75.88 111 LEU A O 1
ATOM 860 N N . PHE A 1 112 ? 4.584 5.195 -19.645 1.00 70.69 112 PHE A N 1
ATOM 861 C CA . PHE A 1 112 ? 3.251 5.537 -19.145 1.00 70.69 112 PHE A CA 1
ATOM 862 C C . PHE A 1 112 ? 2.482 6.541 -20.012 1.00 70.69 112 PHE A C 1
ATOM 864 O O . PHE A 1 112 ? 1.291 6.731 -19.794 1.00 70.69 112 PHE A O 1
ATOM 871 N N . ALA A 1 113 ? 3.158 7.235 -20.931 1.00 59.94 113 ALA A N 1
ATOM 872 C CA . ALA A 1 113 ? 2.559 8.284 -21.761 1.00 59.94 113 ALA A CA 1
ATOM 873 C C . ALA A 1 113 ? 1.860 7.762 -23.035 1.00 59.94 113 ALA A C 1
ATOM 875 O O . ALA A 1 113 ? 1.446 8.570 -23.868 1.00 59.94 113 ALA A O 1
ATOM 876 N N . ILE A 1 114 ? 1.746 6.438 -23.187 1.00 49.88 114 ILE A N 1
ATOM 877 C CA . ILE A 1 114 ? 0.998 5.745 -24.249 1.00 49.88 114 ILE A CA 1
ATOM 878 C C . ILE A 1 114 ? -0.292 5.203 -23.639 1.00 49.88 114 ILE A C 1
ATOM 880 O O . ILE A 1 114 ? -1.350 5.367 -24.283 1.00 49.88 114 ILE A O 1
#

pLDDT: mean 80.76, std 10.09, range [49.88, 95.25]